Protein AF-A0A259NU74-F1 (afdb_monomer_lite)

Structure (mmCIF, N/CA/C/O backbone):
data_AF-A0A259NU74-F1
#
_entry.id   AF-A0A259NU74-F1
#
loop_
_atom_site.group_PDB
_atom_site.id
_atom_site.type_symbol
_atom_site.label_atom_id
_atom_site.label_alt_id
_atom_site.label_comp_id
_atom_site.label_asym_id
_atom_site.label_entity_id
_atom_site.label_seq_id
_atom_site.pdbx_PDB_ins_code
_atom_site.Cartn_x
_atom_site.Cartn_y
_atom_site.Cartn_z
_atom_site.occupancy
_atom_site.B_iso_or_equiv
_atom_site.auth_seq_id
_atom_site.auth_comp_id
_atom_site.auth_asym_id
_atom_site.auth_atom_id
_atom_site.pdbx_PDB_model_num
ATOM 1 N N . MET A 1 1 ? -21.151 -14.649 -3.962 1.00 53.19 1 MET A N 1
ATOM 2 C CA . MET A 1 1 ? -20.163 -13.555 -4.010 1.00 53.19 1 MET A CA 1
ATOM 3 C C . MET A 1 1 ? -18.821 -14.236 -4.153 1.00 53.19 1 MET A C 1
ATOM 5 O O . MET A 1 1 ? -18.549 -15.124 -3.360 1.00 53.19 1 MET A O 1
ATOM 9 N N . GLU A 1 2 ? -18.084 -13.962 -5.224 1.00 64.56 2 GLU A N 1
ATOM 10 C CA . GLU A 1 2 ? -16.761 -14.558 -5.426 1.00 64.56 2 GLU A CA 1
ATOM 11 C C . GLU A 1 2 ? -15.758 -13.743 -4.606 1.00 64.56 2 GLU A C 1
ATOM 13 O O . GLU A 1 2 ? -15.686 -12.523 -4.750 1.00 64.56 2 GLU A O 1
ATOM 18 N N . GLU A 1 3 ? -15.068 -14.395 -3.674 1.00 66.62 3 GLU A N 1
ATOM 19 C CA . GLU A 1 3 ? -14.072 -13.751 -2.822 1.00 66.62 3 GLU A CA 1
ATOM 20 C C . GLU A 1 3 ? -12.703 -13.843 -3.491 1.00 66.62 3 GLU A C 1
ATOM 22 O O . GLU A 1 3 ? -12.237 -14.928 -3.843 1.00 66.62 3 GLU A O 1
ATOM 27 N N . LEU A 1 4 ? -12.044 -12.697 -3.663 1.00 69.94 4 LEU A N 1
ATOM 28 C CA . LEU A 1 4 ? -10.681 -12.652 -4.172 1.00 69.94 4 LEU A CA 1
ATOM 29 C C . LEU A 1 4 ? -9.710 -12.665 -2.986 1.00 69.94 4 LEU A C 1
ATOM 31 O O . LEU A 1 4 ? -9.599 -11.680 -2.257 1.00 69.94 4 LEU A O 1
ATOM 35 N N . ALA A 1 5 ? -9.010 -13.780 -2.785 1.00 77.12 5 ALA A N 1
ATOM 36 C CA . ALA A 1 5 ? -7.978 -13.878 -1.759 1.00 77.12 5 ALA A CA 1
ATOM 37 C C . ALA A 1 5 ? -6.659 -13.278 -2.268 1.00 77.12 5 ALA A C 1
ATOM 39 O O . ALA A 1 5 ? -6.135 -13.686 -3.305 1.00 77.12 5 ALA A O 1
ATOM 40 N N . LEU A 1 6 ? -6.109 -12.322 -1.520 1.00 79.88 6 LEU A N 1
ATOM 41 C CA . LEU A 1 6 ? -4.798 -11.730 -1.775 1.00 79.88 6 LEU A CA 1
ATOM 42 C C . LEU A 1 6 ? -3.808 -12.243 -0.728 1.00 79.88 6 LEU A C 1
ATOM 44 O O . LEU A 1 6 ? -4.050 -12.119 0.472 1.00 79.88 6 LEU A O 1
ATOM 48 N N . GLY A 1 7 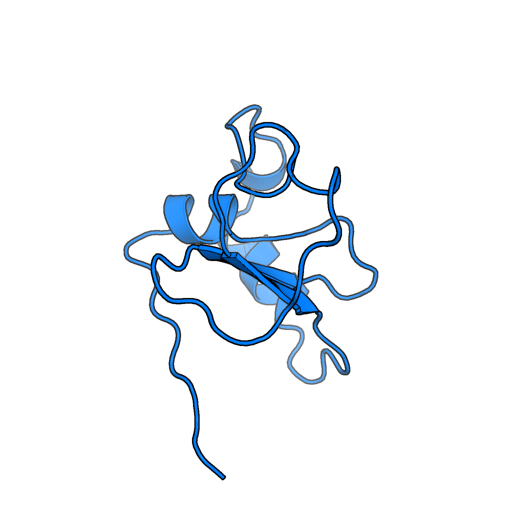? -2.703 -12.827 -1.188 1.00 84.88 7 GLY A N 1
ATOM 49 C CA . GLY A 1 7 ? -1.608 -13.295 -0.343 1.00 84.88 7 GLY A CA 1
ATOM 50 C C . GLY A 1 7 ? -0.333 -12.509 -0.624 1.00 84.88 7 GLY A C 1
ATOM 51 O O . GLY A 1 7 ? -0.008 -12.260 -1.784 1.00 84.88 7 GLY A O 1
ATOM 52 N N . PHE A 1 8 ? 0.393 -12.150 0.433 1.00 89.00 8 PHE A N 1
ATOM 53 C CA . PHE A 1 8 ? 1.701 -11.502 0.344 1.00 89.00 8 PHE A CA 1
ATOM 54 C C . PHE A 1 8 ? 2.768 -12.451 0.876 1.00 89.00 8 PHE A C 1
ATOM 56 O O . PHE A 1 8 ? 2.580 -13.074 1.920 1.00 89.00 8 PHE A O 1
ATOM 63 N N . THR A 1 9 ? 3.881 -12.558 0.155 1.00 89.31 9 THR A N 1
ATOM 64 C CA . THR A 1 9 ? 4.996 -13.434 0.539 1.00 89.31 9 THR A CA 1
ATOM 65 C C . THR A 1 9 ? 5.711 -12.923 1.789 1.00 89.31 9 THR A C 1
ATOM 67 O O . THR A 1 9 ? 6.143 -13.718 2.619 1.00 89.31 9 THR A O 1
ATOM 70 N N . ASP A 1 10 ? 5.824 -11.602 1.936 1.00 92.75 10 ASP A N 1
ATOM 71 C CA . ASP A 1 10 ? 6.448 -10.940 3.076 1.00 92.75 10 ASP A CA 1
ATOM 72 C C . ASP A 1 10 ? 5.881 -9.519 3.288 1.00 92.75 10 ASP A C 1
ATOM 74 O O . ASP A 1 10 ? 5.063 -9.012 2.509 1.00 92.75 10 ASP A O 1
ATOM 78 N N . ASN A 1 11 ? 6.334 -8.856 4.356 1.00 93.25 11 ASN A N 1
ATOM 79 C CA . ASN A 1 11 ? 5.936 -7.481 4.671 1.00 93.25 11 ASN A CA 1
ATOM 80 C C . ASN A 1 11 ? 6.444 -6.464 3.638 1.00 93.25 11 ASN A C 1
ATOM 82 O O . ASN A 1 11 ? 5.875 -5.383 3.518 1.00 93.25 11 ASN A O 1
ATOM 86 N N . LYS A 1 12 ? 7.501 -6.788 2.887 1.00 92.94 12 LYS A N 1
ATOM 87 C CA . LYS A 1 12 ? 8.065 -5.904 1.863 1.00 92.94 12 LYS A CA 1
ATOM 88 C C . LYS A 1 12 ? 7.171 -5.852 0.635 1.00 92.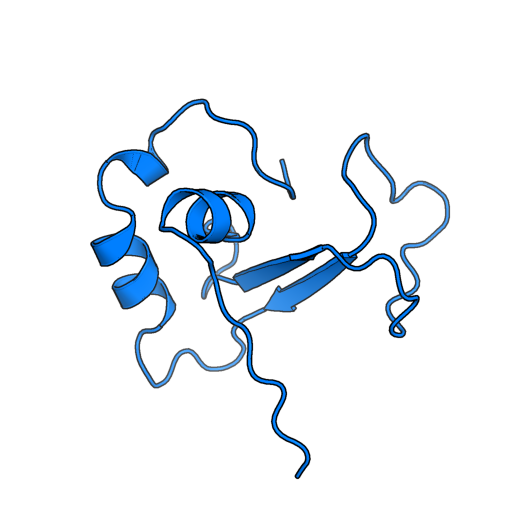94 12 LYS A C 1
ATOM 90 O O . LYS A 1 12 ? 6.945 -4.775 0.090 1.00 92.94 12 LYS A O 1
ATOM 95 N N . GLU A 1 13 ? 6.607 -6.983 0.240 1.00 92.12 13 GLU A N 1
ATOM 96 C CA . GLU A 1 13 ? 5.632 -7.038 -0.836 1.00 92.12 13 GLU A CA 1
ATOM 97 C C . GLU A 1 13 ? 4.321 -6.365 -0.425 1.00 92.12 13 GLU A C 1
ATOM 99 O O . GLU A 1 13 ? 3.764 -5.595 -1.207 1.00 92.12 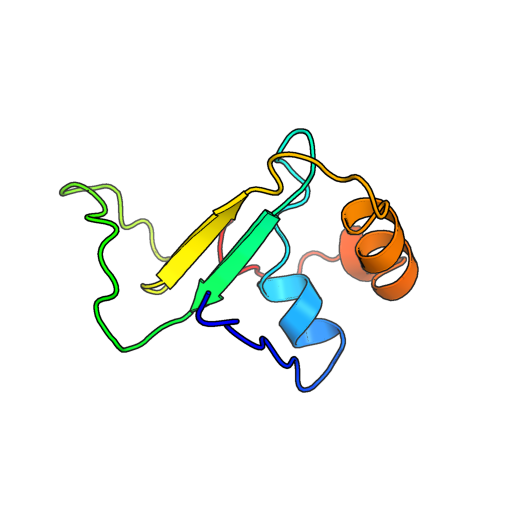13 GLU A O 1
ATOM 104 N N . LEU A 1 14 ? 3.881 -6.552 0.827 1.00 93.38 14 LEU A N 1
ATOM 105 C CA . LEU A 1 14 ? 2.750 -5.797 1.373 1.00 93.38 14 LEU A CA 1
ATOM 106 C C . LEU A 1 14 ? 3.017 -4.282 1.345 1.00 93.38 14 LEU A C 1
ATOM 108 O O . LEU A 1 14 ? 2.157 -3.524 0.903 1.00 93.38 14 LEU A O 1
ATOM 112 N N . TYR A 1 15 ? 4.210 -3.842 1.757 1.00 94.00 15 TYR A N 1
ATOM 113 C CA . TYR A 1 15 ? 4.614 -2.433 1.727 1.00 94.00 15 TYR A CA 1
ATOM 114 C C . TYR A 1 15 ? 4.569 -1.846 0.314 1.00 94.00 15 TYR A C 1
ATOM 116 O O . TYR A 1 15 ? 3.962 -0.800 0.109 1.00 94.00 15 TYR A O 1
ATOM 124 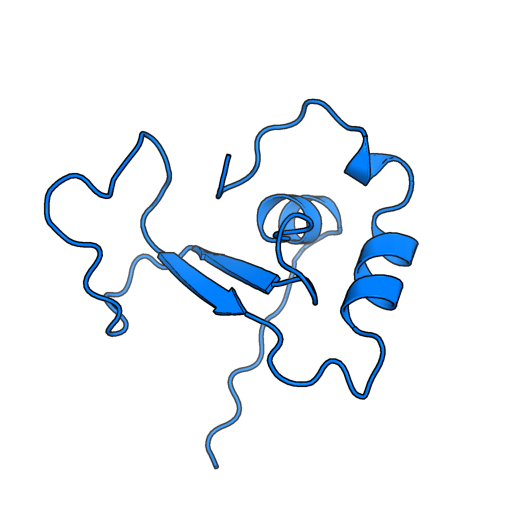N N . ARG A 1 16 ? 5.140 -2.540 -0.677 1.00 91.75 16 ARG A N 1
ATOM 125 C CA . ARG A 1 16 ? 5.150 -2.085 -2.078 1.00 91.75 16 ARG A CA 1
ATOM 126 C C . ARG A 1 16 ? 3.756 -1.932 -2.675 1.00 91.75 16 ARG A C 1
ATOM 128 O O . ARG A 1 16 ? 3.573 -1.118 -3.579 1.00 91.75 16 ARG A O 1
ATOM 135 N N . CYS A 1 17 ? 2.803 -2.728 -2.194 1.00 90.75 17 CYS A N 1
ATOM 136 C CA . CYS A 1 17 ? 1.413 -2.682 -2.626 1.00 90.75 17 CYS A CA 1
ATOM 137 C C . CYS A 1 17 ? 0.578 -1.652 -1.850 1.00 90.75 17 CYS A C 1
ATOM 139 O O . CYS A 1 17 ? -0.457 -1.230 -2.355 1.00 90.75 17 CYS A O 1
ATOM 141 N N . TYR A 1 18 ? 0.958 -1.262 -0.632 1.00 93.31 18 TYR A N 1
ATOM 142 C CA . TYR A 1 18 ? 0.130 -0.397 0.211 1.00 93.31 18 TYR A CA 1
ATOM 143 C C . TYR A 1 18 ? 0.136 1.062 -0.262 1.00 93.31 18 TYR A C 1
ATOM 145 O O . TYR A 1 18 ? 1.181 1.638 -0.544 1.00 93.31 18 TYR A O 1
ATOM 153 N N . MET A 1 19 ? -1.051 1.672 -0.316 1.00 92.25 19 MET A N 1
ATOM 154 C CA . MET A 1 19 ? -1.276 3.068 -0.706 1.00 92.25 19 MET A CA 1
ATOM 155 C C . MET A 1 19 ? -1.705 3.907 0.511 1.00 92.25 19 MET A C 1
ATOM 157 O O . MET A 1 19 ? -2.900 4.172 0.674 1.00 92.25 19 MET A O 1
ATOM 161 N N . PRO A 1 20 ? -0.761 4.350 1.368 1.00 90.38 20 PRO A N 1
ATOM 162 C CA . PRO A 1 20 ? -1.071 5.077 2.607 1.00 90.38 20 PRO A CA 1
ATOM 163 C C . PRO A 1 20 ? -1.638 6.485 2.372 1.00 90.38 20 PRO A C 1
ATOM 165 O O . PRO A 1 20 ? -2.208 7.087 3.273 1.00 90.38 20 PRO A O 1
ATOM 168 N N . PHE A 1 21 ? -1.485 7.036 1.166 1.00 87.38 21 PHE A N 1
ATOM 169 C CA . PHE A 1 21 ? -1.933 8.390 0.826 1.00 87.38 21 PHE A CA 1
ATOM 170 C C . PHE A 1 21 ? -3.447 8.497 0.581 1.00 87.38 21 PHE A C 1
ATOM 172 O O . PHE A 1 21 ? -3.975 9.603 0.458 1.00 87.38 21 PHE A O 1
ATOM 179 N N . MET A 1 22 ? -4.164 7.373 0.477 1.00 85.75 22 MET A N 1
ATOM 180 C CA . MET A 1 22 ? -5.624 7.389 0.380 1.00 85.75 22 MET A CA 1
ATOM 181 C C . MET A 1 22 ? -6.260 7.583 1.754 1.00 85.75 22 MET A C 1
ATOM 183 O O . MET A 1 22 ? -5.768 7.056 2.743 1.00 85.75 22 MET A O 1
ATOM 187 N N . LYS A 1 23 ? -7.421 8.252 1.802 1.00 86.00 23 LYS A N 1
ATOM 188 C CA . LYS A 1 23 ? -8.147 8.577 3.046 1.00 86.00 23 LYS A CA 1
ATOM 189 C C . LYS A 1 23 ? -8.301 7.395 4.016 1.00 86.00 23 LYS A C 1
ATOM 191 O O . LYS A 1 23 ? -8.204 7.590 5.219 1.00 86.00 23 LYS A O 1
ATOM 196 N N . ASN A 1 24 ? -8.554 6.205 3.481 1.00 88.50 24 ASN A N 1
ATOM 197 C CA . ASN A 1 24 ? -8.743 4.977 4.252 1.00 88.50 24 ASN A CA 1
ATOM 198 C C . ASN A 1 24 ? -7.651 3.934 3.954 1.00 88.50 24 ASN A C 1
ATOM 200 O O . ASN A 1 24 ? -7.800 2.777 4.326 1.00 88.50 24 ASN A O 1
ATOM 204 N N . GLY A 1 25 ? -6.600 4.305 3.221 1.00 89.75 25 GLY A N 1
ATOM 205 C CA . GLY A 1 25 ? -5.661 3.364 2.622 1.00 89.75 25 GLY A CA 1
ATOM 206 C C . GLY A 1 25 ? -6.214 2.626 1.394 1.00 89.75 25 GLY A C 1
ATOM 207 O O . GLY A 1 25 ? -7.370 2.774 0.978 1.00 89.75 25 GLY A O 1
ATOM 208 N N . GLY A 1 26 ? -5.346 1.827 0.787 1.00 90.81 26 GLY A N 1
ATOM 209 C CA . GLY A 1 26 ? -5.675 0.978 -0.351 1.00 90.81 26 GLY A CA 1
ATOM 210 C C . GLY A 1 26 ? -4.521 0.052 -0.713 1.00 90.81 26 GLY A C 1
ATOM 211 O O . GLY A 1 26 ? -3.434 0.148 -0.144 1.00 90.81 26 GLY A O 1
ATOM 212 N N . LEU A 1 27 ? -4.753 -0.843 -1.670 1.00 90.69 27 LEU A N 1
ATOM 213 C CA . LEU A 1 27 ? -3.742 -1.762 -2.192 1.00 90.69 27 LEU A CA 1
ATOM 214 C C . LEU A 1 27 ? -3.653 -1.668 -3.708 1.00 90.69 27 LEU A C 1
ATOM 216 O O . LEU A 1 27 ? -4.669 -1.680 -4.400 1.00 90.69 27 LEU A O 1
ATOM 220 N N . PHE A 1 28 ? -2.435 -1.593 -4.225 1.00 88.44 28 PHE A N 1
ATOM 221 C CA . PHE A 1 28 ? -2.139 -1.732 -5.636 1.00 88.44 28 PHE A CA 1
ATOM 222 C C . PHE A 1 28 ? -1.672 -3.154 -5.908 1.00 88.44 28 PHE A C 1
ATOM 224 O O . PHE A 1 28 ? -0.601 -3.567 -5.470 1.00 88.44 28 PHE A O 1
ATOM 231 N N . ILE A 1 29 ? -2.489 -3.911 -6.633 1.00 86.06 29 ILE A N 1
ATOM 232 C CA . ILE A 1 29 ? -2.204 -5.302 -6.964 1.00 86.06 29 ILE A CA 1
ATOM 233 C C . ILE A 1 29 ? -1.649 -5.353 -8.378 1.00 86.06 29 ILE A C 1
ATOM 235 O O . ILE A 1 29 ? -2.370 -5.131 -9.358 1.00 86.06 29 ILE A O 1
ATOM 239 N N . ARG A 1 30 ? -0.352 -5.654 -8.490 1.00 80.00 30 ARG A N 1
ATOM 240 C CA . ARG A 1 30 ? 0.290 -5.871 -9.785 1.00 80.00 30 ARG A CA 1
ATOM 241 C C . ARG A 1 30 ? -0.342 -7.086 -10.459 1.00 80.00 30 ARG A C 1
ATOM 243 O O . ARG A 1 30 ? -0.413 -8.164 -9.876 1.00 80.00 30 ARG A O 1
ATOM 250 N N . SER A 1 31 ? -0.764 -6.926 -11.708 1.00 72.94 31 SER A N 1
ATOM 251 C CA . SER A 1 31 ? -1.354 -8.013 -12.484 1.00 72.94 31 SER A CA 1
ATOM 252 C C . SER A 1 31 ? -0.839 -7.989 -13.915 1.00 72.94 31 SER A C 1
ATOM 254 O O . SER A 1 31 ? -0.907 -6.968 -14.592 1.00 72.94 31 SER A O 1
ATOM 256 N N . ALA A 1 32 ? -0.374 -9.143 -14.398 1.00 64.62 32 ALA A N 1
ATOM 257 C CA . ALA A 1 32 ? -0.076 -9.356 -15.817 1.00 64.62 32 ALA A CA 1
ATOM 258 C C . ALA A 1 32 ? -1.347 -9.586 -16.660 1.00 64.62 32 ALA A C 1
ATOM 260 O O . ALA A 1 32 ? -1.294 -9.607 -17.887 1.00 64.62 32 ALA A O 1
ATOM 261 N N . ARG A 1 33 ? -2.492 -9.794 -16.003 1.00 58.53 33 ARG A N 1
ATOM 262 C CA . ARG A 1 33 ? -3.799 -9.963 -16.635 1.00 58.53 33 ARG A CA 1
ATOM 263 C C . ARG A 1 33 ? -4.561 -8.642 -16.616 1.00 58.53 33 ARG A C 1
ATOM 265 O O . ARG A 1 33 ? -4.616 -7.973 -15.584 1.00 58.53 33 ARG A O 1
ATOM 272 N N . HIS A 1 34 ? -5.177 -8.310 -17.747 1.00 53.00 34 HIS A N 1
ATOM 273 C CA . HIS A 1 34 ? -6.108 -7.193 -17.862 1.00 53.00 34 HIS A CA 1
ATOM 274 C C . HIS A 1 34 ? -7.400 -7.531 -17.114 1.00 53.00 34 HIS A C 1
ATOM 276 O O . HIS A 1 34 ? -8.300 -8.165 -17.656 1.00 53.00 34 HIS A O 1
ATOM 282 N N . TYR A 1 35 ? -7.481 -7.121 -15.855 1.00 55.25 35 TYR A N 1
ATOM 283 C CA . TYR A 1 35 ? -8.741 -7.031 -15.130 1.00 55.25 35 TYR A CA 1
ATOM 284 C C . TYR A 1 35 ? -9.228 -5.589 -15.289 1.00 55.25 35 TYR A C 1
ATOM 286 O O . TYR A 1 35 ? -8.424 -4.666 -15.193 1.00 55.25 35 TYR A O 1
ATOM 294 N N . ALA A 1 36 ? -10.494 -5.393 -15.645 1.00 40.53 36 ALA A N 1
ATOM 295 C CA . ALA A 1 36 ? -11.014 -4.132 -16.169 1.00 40.53 36 ALA A CA 1
ATOM 296 C C . ALA A 1 36 ? -10.887 -2.939 -15.191 1.00 40.53 36 ALA A C 1
ATOM 298 O O . ALA A 1 36 ? -11.814 -2.611 -14.461 1.00 40.53 36 ALA A O 1
ATOM 299 N N . TRP A 1 37 ? -9.748 -2.251 -15.241 1.00 47.84 37 TRP A N 1
ATOM 300 C CA . TRP A 1 37 ? -9.600 -0.822 -14.995 1.00 47.84 37 TRP A CA 1
ATOM 301 C C . TRP A 1 37 ? -8.808 -0.280 -16.184 1.00 47.84 37 TRP A C 1
ATOM 303 O O . TRP A 1 37 ? -7.636 -0.606 -16.368 1.00 47.84 37 TRP A O 1
ATOM 313 N N . VAL A 1 38 ? -9.469 0.475 -17.060 1.00 47.91 38 VAL A N 1
ATOM 314 C CA . VAL A 1 38 ? -8.800 1.113 -18.197 1.00 47.91 38 VAL A CA 1
ATOM 315 C C . VAL A 1 38 ? -8.059 2.321 -17.641 1.00 47.91 38 VAL A C 1
ATOM 317 O O . VAL A 1 38 ? -8.659 3.372 -17.436 1.00 47.91 38 VAL A O 1
ATOM 320 N N . SER A 1 39 ? -6.765 2.176 -17.359 1.00 51.97 39 SER A N 1
ATOM 321 C CA . SER A 1 39 ? -5.897 3.340 -17.176 1.00 51.97 39 SER A CA 1
ATOM 322 C C . SER A 1 39 ? -5.917 4.133 -18.492 1.00 51.97 39 SER A C 1
ATOM 324 O O . SER A 1 39 ? -5.522 3.577 -19.520 1.00 51.97 39 SER A O 1
ATOM 326 N N . PRO A 1 40 ? -6.428 5.379 -18.520 1.00 50.56 40 PRO A N 1
ATOM 327 C CA . PRO A 1 40 ? -6.522 6.154 -19.755 1.00 50.56 40 PRO A CA 1
ATOM 328 C C . PRO A 1 40 ? -5.130 6.393 -20.360 1.00 50.56 40 PRO A C 1
ATOM 330 O O . PRO A 1 40 ? -4.119 6.348 -19.655 1.00 50.56 40 PRO A O 1
ATOM 333 N N . LEU A 1 41 ? -5.066 6.636 -21.674 1.00 43.06 41 LEU A N 1
ATOM 334 C CA . LEU A 1 41 ? -3.809 6.919 -22.376 1.00 43.06 41 LEU A CA 1
ATOM 335 C C . LEU A 1 41 ? -3.060 8.063 -21.657 1.00 43.06 41 LEU A C 1
ATOM 337 O O . LEU A 1 41 ? -3.610 9.149 -21.501 1.00 43.06 41 LEU A O 1
ATOM 341 N N . GLY A 1 42 ? -1.831 7.810 -21.194 1.00 52.31 42 GLY A N 1
ATOM 342 C CA . GLY A 1 42 ? -1.030 8.772 -20.418 1.00 52.31 42 GLY A CA 1
ATOM 343 C C . GLY A 1 42 ? -1.094 8.621 -18.889 1.00 52.31 42 GLY A C 1
ATOM 344 O O . GLY A 1 42 ? -0.344 9.298 -18.195 1.00 52.31 42 GLY A O 1
ATOM 345 N N . ALA A 1 43 ? -1.918 7.712 -18.352 1.00 54.00 43 ALA A N 1
ATOM 346 C CA . ALA A 1 43 ? -1.942 7.369 -16.921 1.00 54.00 43 ALA A CA 1
ATOM 347 C C . ALA A 1 43 ? -0.887 6.320 -16.514 1.00 54.00 43 ALA A C 1
ATOM 349 O O . ALA A 1 43 ? -0.760 5.999 -15.333 1.00 54.00 43 ALA A O 1
ATOM 350 N N . GLN A 1 44 ? -0.122 5.784 -17.471 1.00 58.34 44 GLN A N 1
ATOM 351 C CA . GLN A 1 44 ? 1.103 5.047 -17.169 1.00 58.34 44 GLN A CA 1
ATOM 352 C C . GLN A 1 44 ? 2.252 6.043 -16.991 1.00 58.34 44 GLN A C 1
ATOM 354 O O . GLN A 1 44 ? 2.897 6.453 -17.955 1.00 58.34 44 GLN A O 1
ATOM 359 N N . SER A 1 45 ? 2.512 6.410 -15.736 1.00 58.78 45 SER A N 1
ATOM 360 C CA . SER A 1 45 ? 3.874 6.743 -15.310 1.00 58.78 45 SER A CA 1
ATOM 361 C C . SER A 1 45 ? 4.740 5.468 -15.363 1.00 58.78 45 SER A C 1
ATOM 363 O O . SER A 1 45 ? 4.254 4.407 -15.752 1.00 58.78 45 SER A O 1
ATOM 365 N N . SER A 1 46 ? 6.013 5.514 -14.967 1.00 64.00 46 SER A N 1
ATOM 366 C CA . SER A 1 46 ? 6.937 4.357 -14.952 1.00 64.00 46 SER A CA 1
ATOM 367 C C . SER A 1 46 ? 6.510 3.154 -14.081 1.00 64.00 46 SER A C 1
ATOM 369 O O . SER A 1 46 ? 7.318 2.259 -13.834 1.00 64.00 46 SER A O 1
ATOM 371 N N . ASN A 1 47 ? 5.275 3.126 -13.588 1.00 67.75 47 ASN A N 1
ATOM 372 C CA . ASN A 1 47 ? 4.742 2.129 -12.675 1.00 67.75 47 ASN A CA 1
ATOM 373 C C . ASN A 1 47 ? 4.174 0.909 -13.427 1.00 67.75 47 ASN A C 1
ATOM 375 O O . ASN A 1 47 ? 3.645 1.033 -14.536 1.00 67.75 47 ASN A O 1
ATOM 379 N N . PRO A 1 48 ? 4.279 -0.302 -12.848 1.00 69.06 48 PRO A N 1
ATOM 380 C CA . PRO A 1 48 ? 3.798 -1.523 -13.485 1.00 69.06 48 PRO A CA 1
ATOM 381 C C . PRO A 1 48 ? 2.271 -1.524 -13.650 1.00 69.06 48 PRO A C 1
ATOM 383 O O . PRO A 1 48 ? 1.550 -0.954 -12.839 1.00 69.06 48 PRO A O 1
ATOM 386 N N . ALA A 1 49 ? 1.756 -2.227 -14.664 1.00 74.81 49 ALA A N 1
ATOM 387 C CA . ALA A 1 49 ? 0.314 -2.436 -14.813 1.00 74.81 49 ALA A CA 1
ATOM 388 C C . ALA A 1 49 ? -0.282 -3.191 -13.604 1.00 74.81 49 ALA A C 1
ATOM 390 O O . ALA A 1 49 ? 0.317 -4.140 -13.081 1.00 74.81 49 ALA A O 1
ATOM 391 N N . GLY A 1 50 ? -1.477 -2.784 -13.173 1.00 78.31 50 GLY A N 1
ATOM 392 C CA . GLY A 1 50 ? -2.145 -3.354 -12.006 1.00 78.31 50 GLY A CA 1
ATOM 393 C C . GLY A 1 50 ? -3.478 -2.682 -11.690 1.00 78.31 50 GLY A C 1
ATOM 394 O O . GLY A 1 50 ? -3.976 -1.868 -12.467 1.00 78.31 50 GLY A O 1
ATOM 395 N N . ILE A 1 51 ? -4.054 -3.056 -10.549 1.00 82.88 51 ILE A N 1
ATOM 396 C CA . ILE A 1 51 ? -5.364 -2.594 -10.080 1.00 82.88 51 ILE A CA 1
ATOM 397 C C . ILE A 1 51 ? -5.185 -1.869 -8.748 1.00 82.88 51 ILE A C 1
ATOM 399 O O . ILE A 1 51 ? -4.646 -2.447 -7.805 1.00 82.88 51 ILE A O 1
ATOM 403 N N . GLY A 1 52 ? -5.682 -0.637 -8.653 1.00 84.88 52 GLY A N 1
ATOM 404 C CA . GLY A 1 52 ? -5.832 0.062 -7.378 1.00 84.88 52 GLY A CA 1
ATOM 405 C C . GLY A 1 52 ? -7.158 -0.300 -6.712 1.00 84.88 52 GLY A C 1
ATOM 406 O O . GLY A 1 52 ? -8.220 -0.084 -7.290 1.00 84.88 52 GLY A O 1
ATOM 407 N N . VAL A 1 53 ? -7.103 -0.827 -5.491 1.00 86.62 53 VAL A N 1
ATOM 408 C CA . VAL A 1 53 ? -8.273 -1.155 -4.671 1.00 86.62 53 VAL A CA 1
ATOM 409 C C . VAL A 1 53 ? -8.281 -0.241 -3.453 1.00 86.62 53 VAL A C 1
ATOM 411 O O . VAL A 1 53 ? -7.453 -0.382 -2.554 1.00 86.62 53 VAL A O 1
ATOM 414 N N . ALA A 1 54 ? -9.205 0.715 -3.431 1.00 87.31 54 ALA A N 1
ATOM 415 C CA . ALA A 1 54 ? -9.403 1.607 -2.294 1.00 87.31 54 ALA A CA 1
ATOM 416 C C . ALA A 1 54 ? -10.237 0.928 -1.200 1.00 87.31 54 ALA A C 1
ATOM 418 O O . ALA A 1 54 ? -11.205 0.219 -1.492 1.00 87.31 54 ALA A O 1
ATOM 419 N N . PHE A 1 55 ? -9.909 1.185 0.066 1.00 89.12 55 PHE A N 1
ATOM 420 C CA . PHE A 1 55 ? -10.730 0.723 1.184 1.00 89.12 55 PHE A CA 1
ATOM 421 C C . PHE A 1 55 ? -11.934 1.663 1.355 1.00 89.12 55 PHE A C 1
ATOM 423 O O . PHE A 1 55 ? -11.808 2.808 1.783 1.00 89.12 55 PHE A O 1
ATOM 430 N N . ILE A 1 56 ? -13.121 1.199 0.955 1.00 82.69 56 ILE A N 1
ATOM 431 C CA . ILE A 1 56 ? -14.333 2.037 0.914 1.00 82.69 56 ILE A CA 1
ATOM 432 C C . ILE A 1 56 ? -14.887 2.261 2.325 1.00 82.69 56 ILE A C 1
ATOM 434 O O . ILE A 1 56 ? -15.230 3.381 2.697 1.00 82.69 56 ILE A O 1
ATOM 438 N N . ASP A 1 57 ? -14.930 1.191 3.113 1.00 79.69 57 ASP A N 1
ATOM 439 C CA . ASP A 1 57 ? -15.400 1.192 4.490 1.00 79.69 57 ASP A CA 1
ATOM 440 C C . ASP A 1 57 ? -14.402 0.372 5.310 1.00 79.69 57 ASP A C 1
ATOM 442 O O . ASP A 1 57 ? -14.422 -0.862 5.283 1.00 79.69 57 ASP A O 1
ATOM 446 N N . ASP A 1 58 ? -13.461 1.057 5.965 1.00 78.88 58 ASP A N 1
ATOM 447 C CA . ASP A 1 58 ? -12.394 0.428 6.752 1.00 78.88 58 ASP A CA 1
ATOM 448 C C . ASP A 1 58 ? -12.914 -0.117 8.098 1.00 78.88 58 ASP A C 1
ATOM 450 O O . ASP A 1 58 ? -12.349 0.115 9.167 1.00 78.88 58 ASP A O 1
ATOM 454 N N . LYS A 1 59 ? -14.031 -0.857 8.060 1.00 75.38 59 LYS A N 1
ATOM 455 C CA . LYS A 1 59 ? -14.749 -1.371 9.239 1.00 75.38 59 LYS A CA 1
ATOM 456 C C . LYS A 1 59 ? -13.862 -2.175 10.181 1.00 75.38 59 LYS A C 1
ATOM 458 O O . LYS A 1 59 ? -14.113 -2.224 11.382 1.00 75.38 59 LYS A O 1
ATOM 463 N N . HIS A 1 60 ? -12.841 -2.829 9.635 1.00 82.50 60 HIS A N 1
ATOM 464 C CA . HIS A 1 60 ? -11.929 -3.687 10.383 1.00 82.50 60 HIS A CA 1
ATOM 465 C C . HIS A 1 60 ? -10.603 -3.010 10.737 1.00 82.50 60 HIS A C 1
ATOM 467 O O . HIS A 1 60 ? -9.713 -3.694 11.245 1.00 82.50 60 HIS A O 1
ATOM 473 N N . ASN A 1 61 ? -10.469 -1.693 10.523 1.00 88.75 61 ASN A N 1
ATOM 474 C CA . ASN A 1 61 ? -9.218 -0.963 10.736 1.00 88.75 61 ASN A CA 1
ATOM 475 C C . ASN A 1 61 ? -8.038 -1.654 10.018 1.00 88.75 61 ASN A C 1
ATOM 477 O O . ASN A 1 61 ? -6.958 -1.841 10.587 1.00 88.75 61 ASN A O 1
ATOM 481 N N . LEU A 1 62 ? -8.279 -2.115 8.789 1.00 89.50 62 LEU A N 1
ATOM 482 C CA . LEU A 1 62 ? -7.322 -2.817 7.947 1.00 89.50 62 LEU A CA 1
ATOM 483 C C . LEU A 1 62 ? -6.109 -1.934 7.661 1.00 89.50 62 LEU A C 1
ATOM 485 O O . LEU A 1 62 ? -4.989 -2.432 7.753 1.00 89.50 62 LEU A O 1
ATOM 489 N N . SER A 1 63 ? -6.321 -0.639 7.405 1.00 91.00 63 SER A N 1
ATOM 490 C CA . SER A 1 63 ? -5.246 0.351 7.246 1.00 91.00 63 SER A CA 1
ATOM 491 C C . SER A 1 63 ? -4.307 0.349 8.456 1.00 91.00 63 SER A C 1
ATOM 493 O O . SER A 1 63 ? -3.138 -0.011 8.344 1.00 91.00 63 SER A O 1
ATOM 495 N N . ASN A 1 64 ? -4.857 0.581 9.649 1.00 93.88 64 ASN A N 1
ATOM 496 C CA . ASN A 1 64 ? -4.136 0.552 10.921 1.00 93.88 64 ASN A CA 1
ATOM 497 C C . ASN A 1 64 ? -3.410 -0.779 11.167 1.00 93.88 64 ASN A C 1
ATOM 499 O O . ASN A 1 64 ? -2.326 -0.807 11.750 1.00 93.88 64 ASN A O 1
ATOM 503 N N . ARG A 1 65 ? -4.007 -1.911 10.777 1.00 93.62 65 ARG A N 1
ATOM 504 C CA . ARG A 1 65 ? -3.380 -3.228 10.950 1.00 93.62 65 ARG A CA 1
ATOM 505 C C . ARG A 1 65 ? -2.197 -3.414 10.004 1.00 93.62 65 ARG A C 1
ATOM 507 O O . ARG A 1 65 ? -1.169 -3.919 10.447 1.00 93.62 65 ARG A O 1
ATOM 514 N N . ILE A 1 66 ? -2.328 -2.992 8.747 1.00 93.56 66 ILE A N 1
ATOM 515 C CA . ILE A 1 66 ? -1.227 -2.976 7.779 1.00 93.56 66 ILE A CA 1
ATOM 516 C C . ILE A 1 66 ? -0.124 -2.044 8.285 1.00 93.56 66 ILE A C 1
ATOM 518 O O . ILE A 1 66 ? 1.022 -2.461 8.389 1.00 93.56 66 ILE A O 1
ATOM 522 N N . GLU A 1 67 ? -0.459 -0.831 8.714 1.00 94.06 67 GLU A N 1
ATOM 523 C CA . GLU A 1 67 ? 0.516 0.141 9.213 1.00 94.06 67 GLU A CA 1
ATOM 524 C C . GLU A 1 67 ? 1.282 -0.360 10.438 1.00 94.06 67 GLU A C 1
ATOM 526 O O . GLU A 1 67 ? 2.501 -0.212 10.504 1.00 94.06 67 GLU A O 1
ATOM 531 N N . LYS A 1 68 ? 0.608 -1.045 11.370 1.00 94.81 68 LYS A N 1
ATOM 532 C CA . LYS A 1 68 ? 1.270 -1.709 12.505 1.00 94.81 68 LYS A CA 1
ATOM 533 C C . LYS A 1 68 ? 2.221 -2.824 12.075 1.00 94.81 68 LYS A C 1
ATOM 535 O O . LYS A 1 68 ? 3.259 -2.994 12.708 1.00 94.81 68 LYS A O 1
ATOM 540 N N . LEU A 1 69 ? 1.872 -3.592 11.041 1.00 94.38 69 LEU A N 1
ATOM 541 C CA . LEU A 1 69 ? 2.738 -4.649 10.505 1.00 94.38 69 LEU A CA 1
ATOM 542 C C . LEU A 1 69 ? 3.960 -4.075 9.781 1.00 94.38 69 LEU A C 1
ATOM 544 O O . LEU A 1 69 ? 5.043 -4.653 9.861 1.00 94.38 69 LEU A O 1
ATOM 548 N N . LEU A 1 70 ? 3.785 -2.953 9.084 1.00 93.75 70 LEU A N 1
ATOM 549 C CA . LEU A 1 70 ? 4.844 -2.299 8.321 1.00 93.7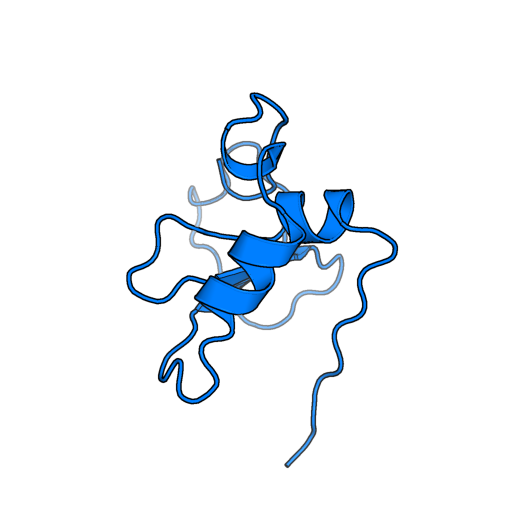5 70 LEU A CA 1
ATOM 550 C C . LEU A 1 70 ? 5.767 -1.457 9.213 1.00 93.75 70 LEU A C 1
ATOM 552 O O . LEU A 1 70 ? 6.972 -1.404 8.970 1.00 93.75 70 LEU A O 1
ATOM 556 N N . GLY A 1 71 ? 5.241 -0.834 10.270 1.00 93.19 71 GLY A N 1
ATOM 557 C CA . GLY A 1 71 ? 6.016 -0.086 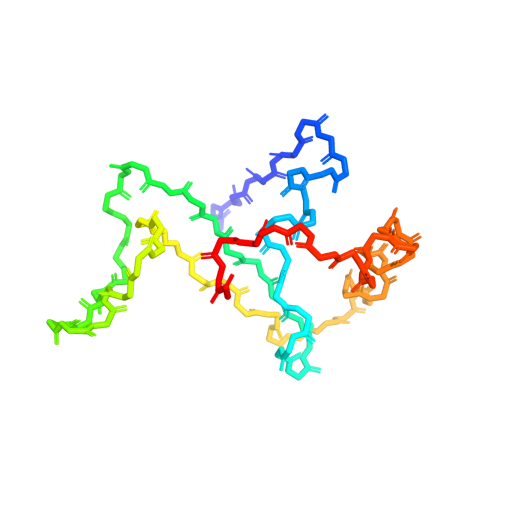11.258 1.00 93.19 71 GLY A CA 1
ATOM 558 C C . GLY A 1 71 ? 6.970 0.924 10.613 1.00 93.19 71 GLY A C 1
ATOM 559 O O . GLY A 1 71 ? 6.558 1.778 9.831 1.00 93.19 71 GLY A O 1
ATOM 560 N N . ALA A 1 72 ? 8.268 0.792 10.902 1.00 90.50 72 ALA A N 1
ATOM 561 C CA . ALA A 1 72 ? 9.309 1.675 10.371 1.00 90.50 72 ALA A CA 1
ATOM 562 C C . ALA A 1 72 ? 9.425 1.661 8.832 1.00 90.50 72 ALA A C 1
ATOM 564 O O . ALA A 1 72 ? 9.960 2.608 8.259 1.00 90.50 72 ALA A O 1
ATOM 565 N N . MET A 1 73 ? 8.906 0.630 8.151 1.00 89.62 73 MET A N 1
ATOM 566 C CA . MET A 1 73 ? 8.943 0.547 6.686 1.00 89.62 73 MET A CA 1
ATOM 567 C C . MET A 1 73 ? 8.124 1.654 6.020 1.00 89.62 73 MET A C 1
ATOM 569 O O . MET A 1 73 ? 8.469 2.069 4.922 1.00 89.62 73 MET A O 1
ATOM 573 N N . LEU A 1 74 ? 7.103 2.198 6.691 1.00 88.19 74 LEU A N 1
ATOM 574 C CA . LEU A 1 74 ? 6.313 3.323 6.172 1.00 88.19 74 LEU A CA 1
ATOM 575 C C . LEU A 1 74 ? 7.147 4.590 5.930 1.00 88.19 74 LEU A C 1
ATOM 577 O O . LEU A 1 74 ? 6.757 5.430 5.127 1.00 88.19 74 LEU A O 1
ATOM 581 N N . HIS A 1 75 ? 8.293 4.716 6.601 1.00 87.25 75 HIS A N 1
ATOM 582 C CA . HIS A 1 75 ? 9.236 5.826 6.443 1.00 87.25 75 HIS A CA 1
ATOM 583 C C . HIS A 1 75 ? 10.451 5.456 5.579 1.00 87.25 75 HIS A C 1
ATOM 585 O O . HIS A 1 75 ? 11.422 6.208 5.521 1.00 87.25 75 HIS A O 1
ATOM 591 N N . SER A 1 76 ? 10.429 4.279 4.950 1.00 87.25 76 SER A N 1
ATOM 592 C CA . SER A 1 76 ? 11.480 3.829 4.046 1.00 87.25 76 SER A CA 1
ATOM 593 C C . SER A 1 76 ? 11.466 4.631 2.742 1.00 87.25 76 SER A C 1
ATOM 595 O O . SER A 1 76 ? 10.407 5.024 2.260 1.00 87.25 76 SER A O 1
ATOM 597 N N . ASN A 1 77 ? 12.641 4.800 2.132 1.00 84.00 77 ASN A N 1
ATOM 598 C CA . ASN A 1 77 ? 12.795 5.353 0.780 1.00 84.00 77 ASN A CA 1
ATOM 599 C C . ASN A 1 77 ? 12.733 4.259 -0.304 1.00 84.00 77 ASN A C 1
ATOM 601 O O . ASN A 1 77 ? 13.154 4.479 -1.440 1.00 84.00 77 ASN A O 1
ATOM 605 N N . GLU A 1 78 ? 12.296 3.047 0.047 1.00 85.06 78 GLU A N 1
ATOM 606 C CA . GLU A 1 78 ? 12.108 1.980 -0.930 1.00 85.06 78 GLU A CA 1
ATOM 607 C C . GLU A 1 78 ? 10.959 2.306 -1.890 1.00 85.06 78 GLU A C 1
ATOM 609 O O . GLU A 1 78 ? 9.921 2.827 -1.495 1.00 85.06 78 GLU A O 1
ATOM 614 N N . ALA A 1 79 ? 11.142 1.965 -3.166 1.00 83.38 79 ALA A N 1
ATOM 615 C CA . ALA A 1 79 ? 10.134 2.209 -4.189 1.00 83.38 79 ALA A CA 1
ATOM 616 C C . ALA A 1 79 ? 8.852 1.398 -3.933 1.00 83.38 79 ALA A C 1
ATOM 618 O O . ALA A 1 79 ? 8.910 0.216 -3.574 1.00 83.38 79 ALA A O 1
ATOM 619 N N . THR A 1 80 ? 7.703 2.026 -4.190 1.00 84.88 80 THR A N 1
ATOM 620 C CA . THR A 1 80 ? 6.381 1.381 -4.168 1.00 84.88 80 THR A CA 1
ATOM 621 C C . THR A 1 80 ? 5.899 1.136 -5.596 1.00 84.88 80 THR A C 1
ATOM 623 O O . THR A 1 80 ? 6.508 1.607 -6.553 1.00 84.88 80 THR A O 1
ATOM 626 N N . TYR A 1 81 ? 4.794 0.414 -5.782 1.00 82.00 81 TYR A N 1
ATOM 627 C CA . TYR A 1 81 ? 4.207 0.270 -7.120 1.00 82.00 81 TYR A CA 1
ATOM 628 C C . TYR A 1 81 ? 3.378 1.483 -7.564 1.00 82.00 81 TYR A C 1
ATOM 630 O O . TYR A 1 81 ? 2.866 1.494 -8.682 1.00 82.00 81 TYR A O 1
ATOM 638 N N . THR A 1 82 ? 3.218 2.487 -6.700 1.00 77.00 82 THR A N 1
ATOM 639 C CA . THR A 1 82 ? 2.257 3.585 -6.889 1.00 77.00 82 THR A CA 1
ATOM 640 C C . THR A 1 82 ? 2.886 4.971 -6.944 1.00 77.00 82 THR A C 1
ATOM 642 O O . THR A 1 82 ? 2.249 5.887 -7.459 1.00 77.00 82 THR A O 1
ATOM 645 N N . MET A 1 83 ? 4.112 5.120 -6.440 1.00 71.50 83 MET A N 1
ATOM 646 C CA . MET A 1 83 ? 4.876 6.368 -6.320 1.00 71.50 83 MET A CA 1
ATOM 647 C C . MET A 1 83 ? 6.321 6.122 -6.730 1.00 71.50 83 MET A C 1
ATOM 649 O O . MET A 1 83 ? 6.870 5.100 -6.250 1.00 71.50 83 MET A O 1
#

pLDDT: mean 79.39, std 14.73, range [40.53, 94.81]

Sequence (83 aa):
MEELALGFTDNKELYRCYMPFMKNGGLFIRSARHYAWVSPLGAQSSNPAGIGVAFIDDKHNLSNRIEKLLGAMLHSNEATYTM

Foldseek 3Di:
DDDDDDDDPDLVSLLLQWDLVDPLIWGWAADPDDDDDPCDVPNDDVAGDTDIGDDPDCVVSVVVVSCVRCPCVNVDPDHHRPD

Secondary structure (DSSP, 8-state):
--------SSHHHHHHHB-TTSTT-EEEEE-SS--S----TT---SSPSEEEEE-S--TT-HHHHHHHHHGGGGG--PPPS--

Radius of gyration: 13.22 Å; chains: 1; bounding box: 33×23×35 Å